Protein AF-A0A821QXN9-F1 (afdb_monomer_lite)

Organism: NCBI:txid392032

Secondary structure (DSSP, 8-state):
-HHHHHHHHHHHHTT-HHHHHHHHHHHHHHHHHH-SS---HHHHHHHHHHHHHHHHHHHHHHHHHHH--

Sequence (69 aa):
AHQQIRLGDIQASAQKWTRAIECYLRAIEYFKTIQKSLYDTSLISNIQAQIIQCEKAIDFYHLKDRSEQ

Structure (mmCIF, N/CA/C/O backbone):
data_AF-A0A821QXN9-F1
#
_entry.id   AF-A0A821QXN9-F1
#
loop_
_atom_site.group_PDB
_atom_site.id
_atom_site.type_symbol
_atom_site.label_atom_id
_atom_site.label_alt_id
_atom_site.label_comp_id
_atom_site.label_asym_id
_atom_site.label_entity_id
_atom_site.label_seq_id
_atom_site.pdbx_PDB_ins_code
_atom_site.Cartn_x
_atom_site.Cartn_y
_atom_site.Cartn_z
_atom_site.occupancy
_atom_site.B_iso_or_equiv
_atom_site.auth_seq_id
_atom_site.auth_comp_id
_atom_site.auth_asym_id
_atom_site.auth_atom_id
_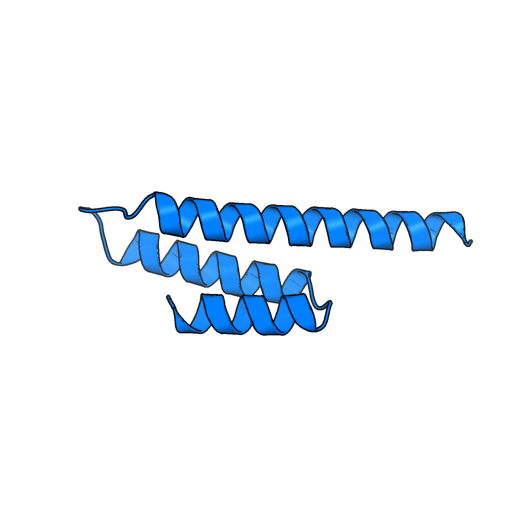atom_site.pdbx_PDB_model_num
ATOM 1 N N . ALA A 1 1 ? 3.193 -4.921 -12.516 1.00 79.56 1 ALA A N 1
ATOM 2 C CA . ALA A 1 1 ? 2.889 -3.613 -11.890 1.00 79.56 1 ALA A CA 1
ATOM 3 C C . ALA A 1 1 ? 1.398 -3.236 -11.903 1.00 79.56 1 ALA A C 1
ATOM 5 O O . ALA A 1 1 ? 0.757 -3.390 -10.876 1.00 79.56 1 ALA A O 1
ATOM 6 N N . HIS A 1 2 ? 0.804 -2.798 -13.026 1.00 85.88 2 HIS A N 1
ATOM 7 C CA . HIS A 1 2 ? -0.567 -2.237 -13.035 1.00 85.88 2 HIS A CA 1
ATOM 8 C C . HIS A 1 2 ? -1.670 -3.186 -12.538 1.00 85.88 2 HIS A C 1
ATOM 10 O O . HIS A 1 2 ? -2.646 -2.743 -11.943 1.00 85.88 2 HIS A O 1
ATOM 16 N N . GLN A 1 3 ? -1.523 -4.496 -12.755 1.00 91.06 3 GLN A N 1
ATOM 17 C CA . GLN A 1 3 ? -2.451 -5.492 -12.207 1.00 91.06 3 GLN A CA 1
ATOM 18 C C . GLN A 1 3 ? -2.429 -5.528 -10.673 1.00 91.06 3 GLN A C 1
ATOM 20 O O . GLN A 1 3 ? -3.481 -5.642 -10.058 1.00 91.06 3 GLN A O 1
ATOM 25 N N . GLN A 1 4 ? -1.247 -5.386 -10.066 1.00 91.69 4 GLN A N 1
ATOM 26 C CA . GLN A 1 4 ? -1.092 -5.368 -8.611 1.00 91.69 4 GLN A CA 1
ATOM 27 C C . GLN A 1 4 ? -1.693 -4.094 -8.004 1.00 91.69 4 GLN A C 1
ATOM 29 O O . GLN A 1 4 ? -2.340 -4.175 -6.971 1.00 91.69 4 GLN A O 1
ATOM 34 N N . ILE A 1 5 ? -1.579 -2.947 -8.686 1.00 92.62 5 ILE A N 1
ATOM 35 C CA . ILE A 1 5 ? -2.251 -1.703 -8.263 1.00 92.62 5 ILE A CA 1
ATOM 36 C C . ILE A 1 5 ? -3.768 -1.904 -8.234 1.00 92.62 5 ILE A C 1
ATOM 38 O O . ILE A 1 5 ? -4.387 -1.729 -7.193 1.00 92.62 5 ILE A O 1
ATOM 42 N N . ARG A 1 6 ? -4.354 -2.372 -9.345 1.00 94.88 6 ARG A N 1
ATOM 43 C CA . ARG A 1 6 ? -5.803 -2.610 -9.435 1.00 94.88 6 ARG A CA 1
ATOM 44 C C . ARG A 1 6 ? -6.306 -3.615 -8.403 1.00 94.88 6 ARG A C 1
ATOM 46 O O . ARG A 1 6 ? -7.384 -3.441 -7.848 1.00 94.88 6 ARG A O 1
ATOM 53 N N . LEU A 1 7 ? -5.539 -4.674 -8.146 1.00 95.81 7 LEU A N 1
ATOM 54 C CA . LEU A 1 7 ? -5.876 -5.629 -7.096 1.00 95.81 7 LEU A CA 1
ATOM 55 C C . LEU A 1 7 ? -5.827 -4.970 -5.712 1.00 95.81 7 LEU A C 1
ATOM 57 O O . LEU A 1 7 ? -6.727 -5.206 -4.912 1.00 95.81 7 LEU A O 1
ATOM 61 N N . GLY A 1 8 ? -4.825 -4.126 -5.455 1.00 96.06 8 GLY A N 1
ATOM 62 C CA . GLY A 1 8 ? -4.736 -3.316 -4.242 1.00 96.06 8 GLY A CA 1
ATOM 63 C C . GLY A 1 8 ? -5.973 -2.445 -4.043 1.00 96.06 8 GLY A C 1
ATOM 64 O O . GLY A 1 8 ? -6.588 -2.519 -2.983 1.00 96.06 8 GLY A O 1
ATOM 65 N N . ASP A 1 9 ? -6.412 -1.736 -5.086 1.00 96.50 9 ASP A N 1
ATOM 66 C CA . ASP A 1 9 ? -7.604 -0.876 -5.042 1.00 96.50 9 ASP A CA 1
ATOM 67 C C . ASP A 1 9 ? -8.870 -1.679 -4.705 1.00 96.50 9 ASP A C 1
ATOM 69 O O . ASP A 1 9 ? -9.677 -1.279 -3.864 1.00 96.50 9 ASP A O 1
ATOM 73 N N . ILE A 1 10 ? -9.020 -2.864 -5.306 1.00 97.25 10 ILE A N 1
ATOM 74 C CA . ILE A 1 10 ? -10.135 -3.773 -5.013 1.00 97.25 10 ILE A CA 1
ATOM 75 C C . ILE A 1 10 ? -10.080 -4.242 -3.553 1.00 97.25 10 ILE A C 1
ATOM 77 O O . ILE A 1 10 ? -11.098 -4.214 -2.862 1.00 97.25 10 ILE A O 1
ATOM 81 N N . GLN A 1 11 ? -8.912 -4.651 -3.051 1.00 95.12 11 GLN A N 1
ATOM 82 C CA . GLN A 1 11 ? -8.765 -5.085 -1.656 1.00 95.12 11 GLN A CA 1
ATOM 83 C C . GLN A 1 11 ? -9.030 -3.936 -0.673 1.00 95.12 11 GLN A C 1
ATOM 85 O O . GLN A 1 11 ? -9.699 -4.156 0.335 1.00 95.12 11 GLN A O 1
ATOM 90 N N . ALA A 1 12 ? -8.573 -2.719 -0.981 1.00 93.62 12 ALA A N 1
ATOM 91 C CA . ALA A 1 12 ? -8.829 -1.525 -0.180 1.00 93.62 12 ALA A CA 1
ATOM 92 C C . ALA A 1 12 ? -10.330 -1.204 -0.138 1.00 93.62 12 ALA A C 1
ATOM 94 O O . ALA A 1 12 ? -10.891 -1.017 0.937 1.00 93.62 12 ALA A O 1
ATOM 95 N N . SER A 1 13 ? -11.022 -1.253 -1.282 1.00 95.44 13 SER A N 1
ATOM 96 C CA . SER A 1 13 ? -12.481 -1.064 -1.324 1.0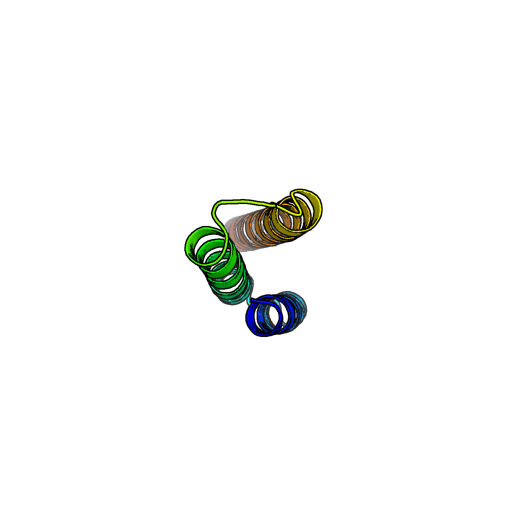0 95.44 13 SER A CA 1
ATOM 97 C C . SER A 1 13 ? -13.244 -2.113 -0.502 1.00 95.44 13 SER A C 1
ATOM 99 O O . SER A 1 13 ? -14.286 -1.819 0.080 1.00 95.44 13 SER A O 1
ATOM 101 N N . ALA A 1 14 ? -12.688 -3.323 -0.388 1.00 95.19 14 ALA A N 1
ATOM 102 C CA . ALA A 1 14 ? -13.213 -4.404 0.439 1.00 95.19 14 ALA A CA 1
ATOM 103 C C . ALA A 1 14 ? -12.771 -4.323 1.915 1.00 95.19 14 ALA A C 1
ATOM 105 O O . ALA A 1 14 ? -12.965 -5.290 2.651 1.00 95.19 14 ALA A O 1
ATOM 106 N N . GLN A 1 15 ? -12.148 -3.215 2.335 1.00 94.12 15 GLN A N 1
ATOM 107 C CA . GLN A 1 15 ? -11.594 -2.984 3.676 1.00 94.12 15 GLN A CA 1
ATOM 108 C C . GLN A 1 15 ? -10.530 -4.007 4.111 1.00 94.12 15 GLN A C 1
ATOM 110 O O . GLN A 1 15 ? -10.215 -4.157 5.290 1.00 94.12 15 GLN A O 1
ATOM 115 N N . LYS A 1 16 ? -9.930 -4.718 3.153 1.00 94.88 16 LYS A N 1
ATOM 116 C CA . LYS A 1 16 ? -8.850 -5.685 3.385 1.00 94.88 16 LYS A CA 1
ATOM 117 C C . LYS A 1 16 ? -7.506 -4.968 3.297 1.00 94.88 16 LYS A C 1
ATOM 119 O O . LYS A 1 16 ? -6.675 -5.278 2.443 1.00 94.88 16 LYS A O 1
ATOM 124 N N . TRP A 1 17 ? -7.308 -3.998 4.185 1.00 92.81 17 TRP A N 1
ATOM 125 C CA . TRP A 1 17 ? -6.215 -3.022 4.143 1.00 92.81 17 TRP A CA 1
ATOM 126 C C . TRP A 1 17 ? -4.822 -3.661 4.079 1.00 92.81 17 TRP A C 1
ATOM 128 O O . TRP A 1 17 ? -4.018 -3.292 3.229 1.00 92.81 17 TRP A O 1
ATOM 138 N N . THR A 1 18 ? -4.552 -4.691 4.886 1.00 94.12 18 THR A N 1
ATOM 139 C CA . THR A 1 18 ? -3.258 -5.400 4.874 1.00 94.12 18 THR A CA 1
ATOM 140 C C . THR A 1 18 ? -2.968 -6.039 3.514 1.00 94.12 18 THR A C 1
ATOM 142 O O . THR A 1 18 ? -1.874 -5.897 2.974 1.00 94.12 18 THR A O 1
ATOM 145 N N . ARG A 1 19 ? -3.975 -6.678 2.901 1.00 92.69 19 ARG A N 1
ATOM 146 C CA . ARG A 1 19 ? -3.840 -7.290 1.567 1.00 92.69 19 ARG A CA 1
ATOM 147 C C . ARG A 1 19 ? -3.698 -6.240 0.469 1.00 92.69 19 ARG A C 1
ATOM 149 O O . ARG A 1 19 ? -3.010 -6.487 -0.519 1.00 92.69 19 ARG A O 1
ATOM 156 N N . ALA A 1 20 ? -4.333 -5.079 0.629 1.00 95.94 20 ALA A N 1
ATOM 157 C CA . ALA A 1 20 ? -4.158 -3.957 -0.287 1.00 95.94 20 ALA A CA 1
ATOM 158 C C . ALA A 1 20 ? -2.704 -3.461 -0.276 1.00 95.94 20 ALA A C 1
ATOM 160 O O . ALA A 1 20 ? -2.084 -3.361 -1.336 1.00 95.94 20 ALA A O 1
ATOM 161 N N . ILE A 1 21 ? -2.132 -3.263 0.919 1.00 96.19 21 ILE A N 1
ATOM 162 C CA . ILE A 1 21 ? -0.732 -2.859 1.106 1.00 96.19 21 ILE A CA 1
ATOM 163 C C . ILE A 1 21 ? 0.224 -3.869 0.461 1.00 96.19 21 ILE A C 1
ATOM 165 O O . ILE A 1 21 ? 1.111 -3.467 -0.289 1.00 96.19 21 ILE A O 1
ATOM 169 N N . GLU A 1 22 ? 0.023 -5.174 0.665 1.00 95.88 22 GLU A N 1
ATOM 170 C CA . GLU A 1 22 ? 0.845 -6.213 0.024 1.00 95.88 22 GLU A CA 1
ATOM 171 C C . GLU A 1 22 ? 0.845 -6.102 -1.509 1.00 95.88 22 GLU A C 1
ATOM 173 O O . GLU A 1 22 ? 1.894 -6.216 -2.152 1.00 95.88 22 GLU A O 1
ATOM 178 N N . CYS A 1 23 ? -0.320 -5.845 -2.110 1.00 96.19 23 CYS A N 1
ATOM 179 C CA . CYS A 1 23 ? -0.440 -5.669 -3.556 1.00 96.19 23 CYS A CA 1
ATOM 180 C C . CYS A 1 23 ? 0.301 -4.406 -4.028 1.00 96.19 23 CYS A C 1
ATOM 182 O O . CYS A 1 23 ? 1.058 -4.448 -5.002 1.00 96.19 23 CYS A O 1
ATOM 184 N N . TYR A 1 24 ? 0.152 -3.293 -3.311 1.00 95.62 24 TYR A N 1
ATOM 185 C CA . TYR A 1 24 ? 0.847 -2.041 -3.610 1.00 95.62 24 TYR A CA 1
ATOM 186 C C . TYR A 1 24 ? 2.372 -2.157 -3.481 1.00 95.62 24 TYR A C 1
ATOM 188 O O . TYR A 1 24 ? 3.102 -1.686 -4.358 1.00 95.62 24 TYR A O 1
ATOM 196 N N . LEU A 1 25 ? 2.870 -2.852 -2.456 1.00 94.69 25 LEU A N 1
ATOM 197 C CA . LEU A 1 25 ? 4.301 -3.103 -2.272 1.00 94.69 25 LEU A CA 1
ATOM 198 C C . LEU A 1 25 ? 4.886 -3.935 -3.418 1.00 94.69 25 LEU A C 1
ATOM 200 O O . LEU A 1 25 ? 5.928 -3.567 -3.964 1.00 94.69 25 LEU A O 1
ATOM 204 N N . ARG A 1 26 ? 4.182 -4.983 -3.868 1.00 93.44 26 ARG A N 1
ATOM 205 C CA . ARG A 1 26 ? 4.586 -5.770 -5.050 1.00 93.44 26 ARG A CA 1
ATOM 206 C C . ARG A 1 26 ? 4.605 -4.933 -6.327 1.00 93.44 26 ARG A C 1
ATOM 208 O O . ARG A 1 26 ? 5.453 -5.142 -7.194 1.00 93.44 26 ARG A O 1
ATOM 215 N N . ALA A 1 27 ? 3.678 -3.983 -6.475 1.00 91.19 27 ALA A N 1
ATOM 216 C CA . ALA A 1 27 ? 3.698 -3.056 -7.603 1.00 91.19 27 ALA A CA 1
ATOM 217 C C . ALA A 1 27 ? 4.958 -2.176 -7.574 1.00 91.19 27 ALA A C 1
ATOM 219 O O . ALA A 1 27 ? 5.636 -2.070 -8.596 1.00 91.19 27 ALA A O 1
ATOM 220 N N . ILE A 1 28 ? 5.298 -1.611 -6.410 1.00 90.19 28 ILE A N 1
ATOM 221 C CA . ILE A 1 28 ? 6.504 -0.793 -6.209 1.00 90.19 28 ILE A CA 1
ATOM 222 C C . ILE A 1 28 ? 7.775 -1.606 -6.477 1.00 90.19 28 ILE A C 1
ATOM 224 O O . ILE A 1 28 ? 8.668 -1.125 -7.169 1.00 90.19 28 ILE A O 1
A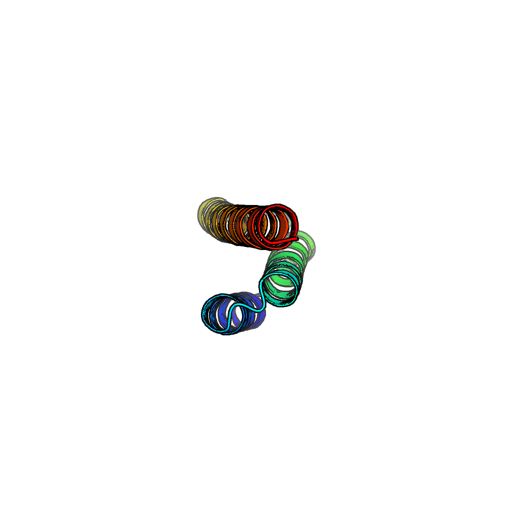TOM 228 N N . GLU A 1 29 ? 7.867 -2.831 -5.965 1.00 89.12 29 GLU A N 1
ATOM 229 C CA . GLU A 1 29 ? 9.015 -3.715 -6.185 1.00 89.12 29 GLU A CA 1
ATOM 230 C C . GLU A 1 29 ? 9.208 -4.044 -7.672 1.00 89.12 29 GLU A C 1
ATOM 232 O O . GLU A 1 29 ? 10.319 -3.959 -8.196 1.00 89.12 29 GLU A O 1
ATOM 237 N N . TYR A 1 30 ? 8.118 -4.321 -8.391 1.00 85.88 30 TYR A N 1
ATOM 238 C CA . TYR A 1 30 ? 8.150 -4.526 -9.840 1.00 85.88 30 TYR A CA 1
ATOM 239 C C . TYR A 1 30 ? 8.669 -3.285 -10.585 1.00 85.88 30 TYR A C 1
ATOM 241 O O . TYR A 1 30 ? 9.483 -3.400 -11.498 1.00 85.88 30 TYR A O 1
ATOM 249 N N . PHE A 1 31 ? 8.231 -2.084 -10.193 1.00 83.19 31 PHE A N 1
ATOM 250 C CA . PHE A 1 31 ? 8.742 -0.846 -10.793 1.00 83.19 31 PHE A CA 1
ATOM 251 C C . PHE A 1 31 ? 10.224 -0.618 -10.481 1.00 83.19 31 PHE A C 1
ATOM 253 O O . PHE A 1 31 ? 10.980 -0.234 -11.370 1.00 83.19 31 PHE A O 1
ATOM 260 N N . LYS A 1 32 ? 10.654 -0.921 -9.251 1.00 80.62 32 LYS A N 1
ATOM 261 C CA . LYS A 1 32 ? 12.057 -0.810 -8.827 1.00 80.62 32 LYS A CA 1
ATOM 262 C C . LYS A 1 32 ? 12.984 -1.789 -9.550 1.00 80.62 32 LYS A C 1
ATOM 264 O O . LYS A 1 32 ? 14.138 -1.456 -9.801 1.00 80.62 32 LYS A O 1
ATOM 269 N N . THR A 1 33 ? 12.498 -2.989 -9.867 1.00 80.19 33 THR A N 1
ATOM 270 C CA . THR A 1 33 ? 13.299 -4.064 -10.478 1.00 80.19 33 THR A CA 1
ATOM 271 C C . THR A 1 33 ? 13.438 -3.932 -11.993 1.00 80.19 33 THR A C 1
ATOM 273 O O . THR A 1 33 ? 14.475 -4.303 -12.535 1.00 80.19 33 THR A O 1
ATOM 276 N N . ILE A 1 34 ? 12.434 -3.389 -12.689 1.00 74.81 34 ILE A N 1
ATOM 277 C CA . ILE A 1 34 ? 12.392 -3.403 -1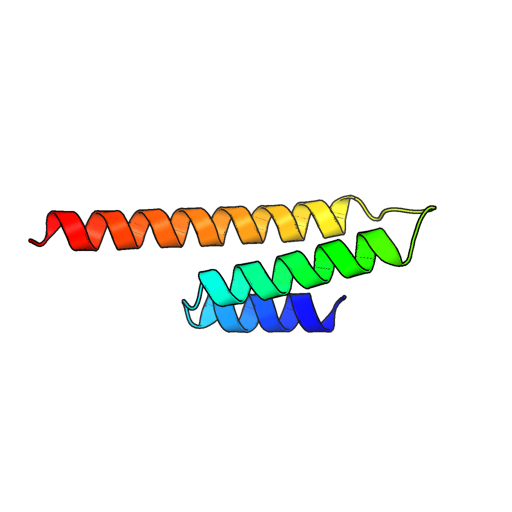4.163 1.00 74.81 34 ILE A CA 1
ATOM 278 C C . ILE A 1 34 ? 12.979 -2.147 -14.812 1.00 74.81 34 ILE A C 1
ATOM 280 O O . ILE A 1 34 ? 13.378 -2.204 -15.975 1.00 74.81 34 ILE A O 1
ATOM 284 N N . GLN A 1 35 ? 13.095 -1.021 -14.101 1.00 59.91 35 GLN A N 1
ATOM 285 C CA . GLN A 1 35 ? 13.538 0.227 -14.728 1.00 59.91 35 GLN A CA 1
ATOM 286 C C . GLN A 1 35 ? 14.534 1.012 -13.874 1.00 59.91 35 GLN A C 1
ATOM 288 O O . GLN A 1 35 ? 14.187 1.765 -12.972 1.00 59.91 35 GLN A O 1
ATOM 293 N N . LYS A 1 36 ? 15.814 0.895 -14.244 1.00 60.06 36 LYS A N 1
ATOM 294 C CA . LYS A 1 36 ? 16.919 1.690 -13.689 1.00 60.06 36 LYS A CA 1
ATOM 295 C C . LYS A 1 36 ? 16.939 3.147 -14.196 1.00 60.06 36 LYS A C 1
ATOM 297 O O . LYS A 1 36 ? 17.792 3.900 -13.747 1.00 60.06 36 LYS A O 1
ATOM 302 N N . SER A 1 37 ? 16.072 3.545 -15.144 1.00 56.00 37 SER A N 1
ATOM 303 C CA . SER A 1 37 ? 16.363 4.716 -15.997 1.00 56.00 37 SER A CA 1
ATOM 304 C C . SER A 1 37 ? 15.269 5.762 -16.235 1.00 56.00 37 SER A C 1
ATOM 306 O O . SER A 1 37 ? 15.628 6.820 -16.730 1.00 56.00 37 SER A O 1
ATOM 308 N N . LEU A 1 38 ? 13.989 5.576 -15.919 1.00 54.06 38 LEU A N 1
ATOM 309 C CA . LEU A 1 38 ? 13.020 6.677 -16.062 1.00 54.06 38 LEU A CA 1
ATOM 310 C C . LEU A 1 38 ? 11.851 6.413 -15.115 1.00 54.06 38 LEU A C 1
ATOM 312 O O . LEU A 1 38 ? 10.923 5.679 -15.438 1.00 54.06 38 LEU A O 1
ATOM 316 N N . TYR A 1 39 ? 11.955 6.926 -13.893 1.00 64.06 39 TYR A N 1
ATOM 317 C CA . TYR A 1 39 ? 10.867 6.808 -12.934 1.00 64.06 39 TYR A CA 1
ATOM 318 C C . TYR A 1 39 ? 9.775 7.802 -13.297 1.00 64.06 39 TYR A C 1
ATOM 320 O O . TYR A 1 39 ? 10.012 9.008 -13.297 1.00 64.06 39 TYR A O 1
ATOM 328 N N . ASP A 1 40 ? 8.565 7.296 -13.504 1.00 68.44 40 ASP A N 1
ATOM 329 C CA . ASP A 1 40 ? 7.370 8.094 -13.271 1.00 68.44 40 ASP A CA 1
ATOM 330 C C . ASP A 1 40 ? 7.180 8.168 -11.747 1.00 68.44 40 ASP A C 1
ATOM 332 O O . ASP A 1 40 ? 6.470 7.366 -11.130 1.00 68.44 40 ASP A O 1
ATOM 336 N N . THR A 1 41 ? 7.949 9.055 -11.106 1.00 74.56 41 THR A N 1
ATOM 337 C CA . THR A 1 41 ? 7.914 9.302 -9.655 1.00 74.56 41 THR A CA 1
ATOM 338 C C . THR A 1 41 ? 6.486 9.524 -9.177 1.00 74.56 41 THR A C 1
ATOM 340 O O . THR A 1 41 ? 6.132 9.062 -8.095 1.00 74.56 41 THR A O 1
ATOM 343 N N . SER A 1 42 ? 5.641 10.128 -10.015 1.00 84.62 42 SER A N 1
ATOM 344 C CA . SER A 1 42 ? 4.226 10.351 -9.741 1.00 84.62 42 SER A CA 1
ATOM 345 C C . SER A 1 42 ? 3.464 9.052 -9.476 1.00 84.62 42 SER A C 1
ATOM 347 O O . SER A 1 42 ? 2.658 9.001 -8.547 1.00 84.62 42 SER A O 1
ATOM 349 N N . LEU A 1 43 ? 3.738 7.972 -10.213 1.00 85.31 43 LEU A N 1
ATOM 350 C CA . LEU A 1 43 ? 3.039 6.703 -10.010 1.00 85.31 43 LEU A CA 1
ATOM 351 C C . LEU A 1 43 ? 3.424 6.040 -8.682 1.00 85.31 43 LEU A C 1
ATOM 353 O O . LEU A 1 43 ? 2.552 5.558 -7.960 1.00 85.31 43 LEU A O 1
ATOM 357 N N . ILE A 1 44 ? 4.710 6.045 -8.325 1.00 86.88 44 ILE A N 1
ATOM 358 C CA . ILE A 1 44 ? 5.163 5.499 -7.037 1.00 86.88 44 ILE A CA 1
ATOM 359 C C . ILE A 1 44 ? 4.631 6.342 -5.879 1.00 86.88 44 ILE A C 1
ATOM 361 O O . ILE A 1 44 ? 4.133 5.772 -4.911 1.00 86.88 44 ILE A O 1
ATOM 365 N N . SER A 1 45 ? 4.671 7.672 -5.992 1.00 90.75 45 SER A N 1
ATOM 366 C CA . SER A 1 45 ? 4.110 8.571 -4.980 1.00 90.75 45 SER A CA 1
ATOM 367 C C . SER A 1 45 ? 2.613 8.338 -4.773 1.00 90.75 45 SER A C 1
ATOM 369 O O . SER A 1 45 ? 2.158 8.292 -3.631 1.00 90.75 45 SER A O 1
ATOM 371 N N . ASN A 1 46 ? 1.853 8.101 -5.846 1.00 92.19 46 ASN A N 1
ATOM 372 C CA . ASN A 1 46 ? 0.435 7.760 -5.740 1.00 92.19 46 ASN A CA 1
ATOM 373 C C . ASN A 1 46 ? 0.220 6.438 -4.992 1.00 92.19 46 ASN A C 1
ATOM 375 O O . ASN A 1 46 ? -0.621 6.367 -4.100 1.00 92.19 46 ASN A O 1
ATOM 379 N N . ILE A 1 47 ? 1.000 5.398 -5.305 1.00 92.56 47 ILE A N 1
ATOM 380 C CA . ILE A 1 47 ? 0.895 4.101 -4.617 1.00 92.56 47 ILE A CA 1
ATOM 381 C C . ILE A 1 47 ? 1.281 4.235 -3.136 1.00 92.56 47 ILE A C 1
ATOM 383 O O . ILE A 1 47 ? 0.621 3.666 -2.270 1.00 92.56 47 ILE A O 1
ATOM 387 N N . GLN A 1 48 ? 2.310 5.023 -2.820 1.00 94.12 48 GLN A N 1
ATOM 388 C CA . GLN A 1 48 ? 2.698 5.309 -1.437 1.00 94.12 48 GLN A CA 1
ATOM 389 C C . GLN A 1 48 ? 1.592 6.038 -0.671 1.00 94.12 48 GLN A C 1
ATOM 391 O O . GLN A 1 48 ? 1.311 5.686 0.472 1.00 94.12 48 GLN A O 1
ATOM 396 N N . ALA A 1 49 ? 0.917 7.002 -1.301 1.00 96.00 49 ALA A N 1
ATOM 397 C CA . ALA A 1 49 ? -0.227 7.670 -0.691 1.00 96.00 49 ALA A CA 1
ATOM 398 C C . ALA A 1 49 ? -1.361 6.681 -0.364 1.00 96.00 49 ALA A C 1
ATOM 400 O O . ALA A 1 49 ? -1.955 6.779 0.709 1.00 96.00 49 ALA A O 1
ATOM 401 N N . GLN A 1 50 ? -1.621 5.700 -1.237 1.00 95.94 50 GLN A N 1
ATOM 402 C CA . GLN A 1 50 ? -2.620 4.654 -0.978 1.00 95.94 50 GLN A CA 1
ATOM 403 C C . GLN A 1 50 ? -2.231 3.744 0.194 1.00 95.94 50 GLN A C 1
ATOM 405 O O . GLN A 1 50 ? -3.080 3.412 1.021 1.00 95.94 50 GLN A O 1
ATOM 410 N N . ILE A 1 51 ? -0.948 3.386 0.317 1.00 96.06 51 ILE A N 1
ATOM 411 C CA . ILE A 1 51 ? -0.442 2.618 1.466 1.00 96.06 51 ILE A CA 1
ATOM 412 C C . ILE A 1 51 ? -0.687 3.384 2.769 1.00 96.06 51 ILE A C 1
ATOM 414 O O . ILE A 1 51 ? -1.279 2.828 3.690 1.00 96.06 51 ILE A O 1
ATOM 418 N N . ILE A 1 52 ? -0.338 4.673 2.812 1.00 96.62 52 ILE A N 1
ATOM 419 C CA . ILE A 1 52 ? -0.539 5.518 4.000 1.00 96.62 52 ILE A CA 1
ATOM 420 C C . ILE A 1 52 ? -2.024 5.590 4.384 1.00 96.62 52 ILE A C 1
ATOM 422 O O . ILE A 1 52 ? -2.363 5.594 5.567 1.00 96.62 52 ILE A O 1
ATOM 426 N N . GLN A 1 53 ? -2.936 5.655 3.409 1.00 94.94 53 GLN A N 1
ATOM 427 C CA . GLN A 1 53 ? -4.371 5.626 3.707 1.00 94.94 53 GLN A CA 1
ATOM 428 C C . GLN A 1 53 ? -4.813 4.286 4.302 1.00 94.94 53 GLN A C 1
ATOM 430 O O . GLN A 1 53 ? -5.589 4.276 5.257 1.00 94.94 53 GLN A O 1
ATOM 435 N N . CYS A 1 54 ? -4.294 3.170 3.787 1.00 92.19 54 CYS A N 1
ATOM 436 C CA . CYS A 1 54 ? -4.574 1.847 4.339 1.00 92.19 54 CYS A CA 1
ATOM 437 C C . CYS A 1 54 ? -4.044 1.707 5.775 1.00 92.19 54 CYS A C 1
ATOM 439 O O . CYS A 1 54 ? -4.759 1.194 6.629 1.00 92.19 54 CYS A O 1
ATOM 441 N N . GLU A 1 55 ? -2.834 2.194 6.063 1.00 94.94 55 GLU A N 1
ATOM 442 C CA . GLU A 1 55 ? -2.248 2.185 7.414 1.00 94.94 55 GLU A CA 1
ATOM 443 C C . GLU A 1 55 ? -3.093 3.001 8.398 1.00 94.94 55 GLU A C 1
ATOM 445 O O . GLU A 1 55 ? -3.468 2.504 9.457 1.00 94.94 55 GLU A O 1
ATOM 450 N N . LYS A 1 56 ? -3.512 4.211 8.008 1.00 94.62 56 LYS A N 1
ATOM 451 C CA . LYS A 1 56 ? -4.420 5.031 8.826 1.00 94.62 56 LYS A CA 1
ATOM 452 C C . LYS A 1 56 ? -5.760 4.347 9.083 1.00 94.62 56 LYS A C 1
ATOM 454 O O . LYS A 1 56 ? -6.311 4.481 10.173 1.00 94.62 56 LYS A O 1
ATOM 459 N N . ALA A 1 57 ? -6.301 3.640 8.090 1.00 91.25 57 ALA A N 1
ATOM 460 C CA . ALA A 1 57 ? -7.537 2.885 8.261 1.00 91.25 57 ALA A CA 1
ATOM 461 C C . ALA A 1 57 ? -7.348 1.748 9.276 1.00 91.25 57 ALA A C 1
ATOM 463 O O . ALA A 1 57 ? -8.168 1.596 10.177 1.00 91.25 57 ALA A O 1
ATOM 464 N N . ILE A 1 58 ? -6.249 0.995 9.171 1.00 91.81 58 ILE A N 1
ATOM 465 C CA . ILE A 1 58 ? -5.876 -0.056 10.129 1.00 91.81 58 ILE A CA 1
ATOM 466 C C . ILE A 1 58 ? -5.805 0.521 11.548 1.00 91.81 58 ILE A C 1
ATOM 468 O O . ILE A 1 58 ? -6.483 0.012 12.441 1.00 91.81 58 ILE A O 1
ATOM 472 N N . ASP A 1 59 ? -5.066 1.614 11.744 1.00 92.12 59 ASP A N 1
ATOM 473 C CA . ASP A 1 59 ? -4.927 2.263 13.052 1.00 92.12 59 ASP A CA 1
ATOM 474 C C . ASP A 1 59 ? -6.277 2.722 13.613 1.00 92.12 59 ASP A C 1
ATOM 476 O O . ASP A 1 59 ? -6.591 2.459 14.775 1.00 92.12 59 ASP A O 1
ATOM 480 N N . PHE A 1 60 ? -7.111 3.356 12.784 1.00 89.62 60 PHE A N 1
ATOM 481 C CA . PHE A 1 60 ? -8.440 3.813 13.187 1.00 89.62 60 PHE A CA 1
ATOM 482 C C . PHE A 1 60 ? -9.321 2.659 13.689 1.00 89.62 60 PHE A C 1
ATOM 484 O O . PHE A 1 60 ? -9.935 2.765 14.753 1.00 89.62 60 PHE A O 1
ATOM 491 N N . TYR A 1 61 ? -9.360 1.537 12.964 1.00 83.00 61 TYR A N 1
ATOM 492 C CA . TYR A 1 61 ? -10.176 0.386 13.356 1.00 83.00 61 TYR A CA 1
ATOM 493 C C . TYR A 1 61 ? -9.600 -0.366 14.566 1.00 83.00 61 TYR A C 1
ATOM 495 O O . TYR A 1 61 ? -10.369 -0.780 15.430 1.00 83.00 61 TYR A O 1
ATOM 503 N N . HIS A 1 62 ? -8.274 -0.478 14.702 1.00 81.06 62 HIS A N 1
ATOM 504 C CA . HIS A 1 62 ? -7.655 -1.086 15.890 1.00 81.06 62 HIS A CA 1
ATOM 505 C C . HIS A 1 62 ? -7.775 -0.236 17.160 1.00 81.06 62 HIS A C 1
ATOM 507 O O . HIS A 1 62 ? -7.741 -0.777 18.269 1.00 81.06 62 HIS A O 1
ATOM 513 N N . LEU A 1 63 ? -7.863 1.089 17.031 1.00 71.44 63 LEU A N 1
ATOM 514 C CA . LEU A 1 63 ? -8.160 1.974 18.158 1.00 71.44 63 LEU A CA 1
ATOM 515 C C . LEU A 1 63 ? -9.623 1.847 18.584 1.00 71.44 63 LEU A C 1
ATOM 517 O O . LEU A 1 63 ? -9.896 1.796 19.781 1.00 71.44 63 LEU A O 1
ATOM 521 N N . LYS A 1 64 ? -10.545 1.728 17.621 1.00 70.25 64 LYS A N 1
ATOM 522 C CA . LYS A 1 64 ? -11.972 1.547 17.900 1.00 70.25 64 LYS A CA 1
ATOM 523 C C . LYS A 1 64 ? -12.252 0.248 18.666 1.00 70.25 64 LYS A C 1
ATOM 525 O O . LYS A 1 64 ? -12.942 0.282 19.680 1.00 70.25 64 LYS A O 1
ATOM 530 N N . ASP A 1 65 ? -11.635 -0.853 18.244 1.00 69.06 65 ASP A N 1
ATOM 531 C CA . ASP A 1 65 ? -11.786 -2.178 18.870 1.00 69.06 65 ASP A CA 1
ATOM 532 C C . ASP A 1 65 ? -11.304 -2.203 20.339 1.00 69.06 65 ASP A C 1
ATOM 534 O O . ASP A 1 65 ? -11.836 -2.931 21.168 1.00 69.06 65 ASP A O 1
ATOM 538 N N . ARG A 1 66 ? -10.328 -1.350 20.695 1.00 59.47 66 ARG A N 1
ATOM 539 C CA . ARG A 1 66 ? -9.841 -1.179 22.079 1.00 59.47 66 ARG A CA 1
ATOM 540 C C . ARG A 1 66 ? -10.666 -0.218 22.930 1.00 59.47 66 ARG A C 1
ATOM 542 O O . ARG A 1 66 ? -10.577 -0.287 24.147 1.00 59.47 66 ARG A O 1
ATOM 549 N N . SER A 1 67 ? -11.411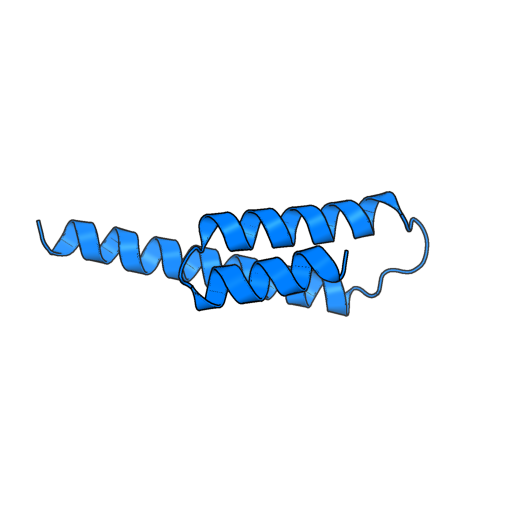 0.699 22.317 1.00 62.25 67 SER A N 1
ATOM 550 C CA . SER A 1 67 ? -12.273 1.643 23.043 1.00 62.25 67 SER A CA 1
ATOM 551 C C . SER A 1 67 ? -13.648 1.074 23.404 1.00 62.25 67 SER A C 1
ATOM 553 O O . SER A 1 67 ? -14.359 1.681 24.200 1.00 62.25 67 SER A O 1
ATOM 555 N N . GLU A 1 68 ? -14.029 -0.059 22.808 1.00 56.44 68 GLU A N 1
ATOM 556 C CA . GLU A 1 68 ? -15.323 -0.729 23.011 1.00 56.44 68 GLU A CA 1
ATOM 557 C C . GLU A 1 68 ? -15.228 -1.960 23.946 1.00 56.44 68 GLU A C 1
ATOM 559 O O . GLU A 1 68 ? -16.231 -2.643 24.157 1.00 56.44 68 GLU A O 1
ATOM 564 N N . GLN A 1 69 ? -1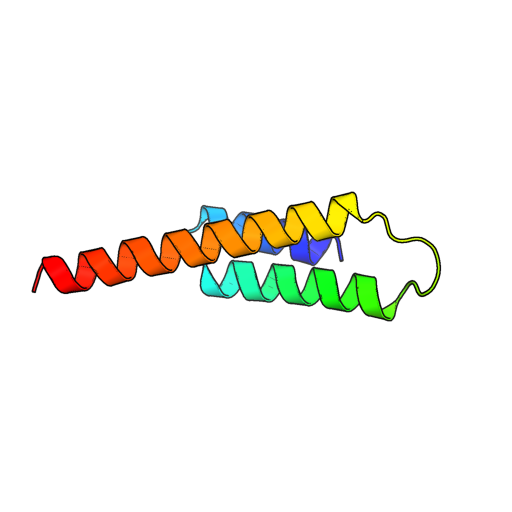4.044 -2.223 24.521 1.00 50.81 69 GLN A N 1
ATOM 565 C CA . GLN A 1 69 ? -13.764 -3.273 25.517 1.00 50.81 69 GLN A CA 1
ATOM 566 C C . GLN A 1 69 ? -13.601 -2.678 26.916 1.00 50.81 69 GLN A C 1
ATOM 568 O O . GLN A 1 69 ? -14.090 -3.319 27.874 1.00 50.81 69 GLN A O 1
#

Radius of gyration: 13.99 Å; chains: 1; bounding box: 32×18×42 Å

pLDDT: mean 85.59, std 12.89, range [50.81, 97.25]

Foldseek 3Di:
DVVLQVVLVVCVVVLVLVSSLVSLVVVVVVQVPPDPDDDPVVVNVVSVVSNVVSVVSVVVVVVVVVVVD